Protein AF-A0A089HP34-F1 (afdb_monomer)

Radius of gyration: 15.96 Å; Cα contacts (8 Å, |Δi|>4): 53; chains: 1; bounding box: 34×33×35 Å

Organism: Paenibacillus durus (NCBI:txid44251)

Secondary structure (DSSP, 8-state):
-GGGT--------SS-TTSGGGGGGHHHHHHHHTTPPPPPPSS--EETTTTEE-----HHHHHHHHH---

Sequence (70 aa):
MKANEIIGVRLPVQFAFHSSLIDPIALEYTAFLKPRTLQSPKINMVSSLYGGKAVSLDYRYLWDVVRRRK

Foldseek 3Di:
DVVVVDDDDDDPDPDDWQDCVCVVCLVVQLVVQQVDDDDADPDFDQDPLVNGTDGDDGSVNVVCSGHPDD

Structure (mmCIF, N/CA/C/O backbone):
data_AF-A0A089HP34-F1
#
_entry.id   AF-A0A089HP34-F1
#
loop_
_atom_site.group_PDB
_atom_site.id
_atom_site.type_symbol
_atom_site.label_atom_id
_atom_site.label_alt_id
_atom_site.label_comp_id
_atom_site.label_asym_id
_atom_site.label_entity_id
_atom_site.label_seq_id
_atom_site.pdbx_PDB_ins_code
_atom_site.Cartn_x
_atom_site.Cartn_y
_atom_site.Cartn_z
_atom_site.occupancy
_atom_site.B_iso_or_equiv
_atom_site.auth_seq_id
_atom_site.auth_comp_id
_atom_site.auth_asym_id
_atom_site.auth_atom_id
_atom_site.pdbx_PDB_model_num
ATOM 1 N N . MET A 1 1 ? 12.719 -12.253 -17.913 1.00 62.66 1 MET A N 1
ATOM 2 C CA . MET A 1 1 ? 11.396 -12.811 -18.279 1.00 62.66 1 MET A CA 1
ATOM 3 C C . MET A 1 1 ? 11.419 -13.428 -19.666 1.00 62.66 1 MET A C 1
ATOM 5 O O . MET A 1 1 ? 11.464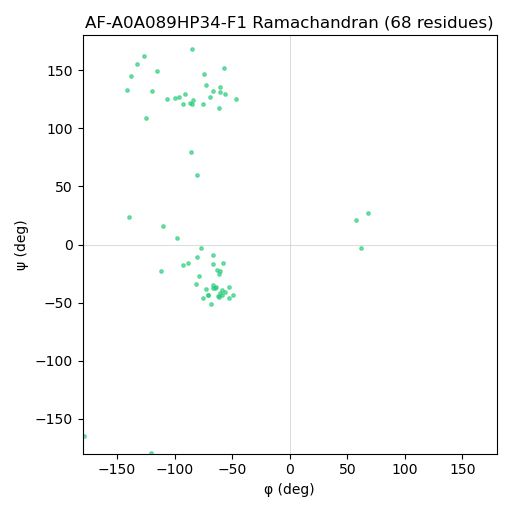 -14.643 -19.709 1.00 62.66 1 MET A O 1
ATOM 9 N N . LYS A 1 2 ? 11.520 -12.663 -20.768 1.00 67.56 2 LYS A N 1
ATOM 10 C CA . LYS A 1 2 ? 11.596 -13.255 -22.124 1.00 67.56 2 LYS A CA 1
ATOM 11 C C . LYS A 1 2 ? 12.779 -14.214 -22.330 1.00 67.56 2 LYS A C 1
ATOM 13 O O . LYS A 1 2 ? 12.593 -15.260 -22.926 1.00 67.56 2 LYS A O 1
ATOM 18 N N . ALA A 1 3 ? 13.950 -13.897 -21.771 1.00 78.56 3 ALA A N 1
ATOM 19 C CA . ALA A 1 3 ? 15.126 -14.777 -21.818 1.00 78.56 3 ALA A CA 1
ATOM 20 C C . ALA A 1 3 ? 14.965 -16.097 -21.031 1.00 78.56 3 ALA A C 1
ATOM 22 O O . ALA A 1 3 ? 15.721 -17.026 -21.265 1.00 78.56 3 ALA A O 1
ATOM 23 N N . ASN A 1 4 ? 13.977 -16.178 -20.130 1.00 88.00 4 ASN A N 1
ATOM 24 C CA . ASN A 1 4 ? 13.650 -17.388 -19.366 1.00 88.00 4 ASN A CA 1
ATOM 25 C C . ASN A 1 4 ? 12.300 -17.980 -19.816 1.00 88.00 4 ASN A C 1
ATOM 27 O O . ASN A 1 4 ? 11.682 -18.707 -19.050 1.00 88.00 4 ASN A O 1
ATOM 31 N N . GLU A 1 5 ? 11.784 -17.565 -20.981 1.00 90.69 5 GLU A N 1
ATOM 32 C CA . GLU A 1 5 ? 10.483 -17.993 -21.527 1.00 90.69 5 GLU A CA 1
ATOM 33 C C . GLU A 1 5 ? 9.272 -17.720 -20.609 1.00 90.69 5 GLU A C 1
ATOM 35 O O . GLU A 1 5 ? 8.195 -18.289 -20.763 1.00 90.69 5 GLU A O 1
ATOM 40 N N . ILE A 1 6 ? 9.409 -16.777 -19.669 1.00 93.31 6 ILE A N 1
ATOM 41 C CA . ILE A 1 6 ? 8.324 -16.364 -18.772 1.00 93.31 6 ILE A CA 1
ATOM 42 C C . ILE A 1 6 ? 7.501 -15.265 -19.450 1.00 93.31 6 ILE A C 1
ATOM 44 O O . ILE A 1 6 ? 8.027 -14.190 -19.770 1.00 93.31 6 ILE A O 1
ATOM 48 N N . ILE A 1 7 ? 6.198 -15.517 -19.611 1.00 93.38 7 ILE A N 1
ATOM 49 C CA . ILE A 1 7 ? 5.229 -14.552 -20.142 1.00 93.38 7 ILE A CA 1
ATOM 50 C C . ILE A 1 7 ? 5.071 -13.388 -19.159 1.00 93.38 7 ILE A C 1
ATOM 52 O O . ILE A 1 7 ? 4.868 -13.579 -17.962 1.00 93.38 7 ILE A O 1
ATOM 56 N N . GLY A 1 8 ? 5.134 -12.165 -19.681 1.00 92.25 8 GLY A N 1
ATOM 57 C CA . GLY A 1 8 ? 4.865 -10.945 -18.930 1.00 92.25 8 GLY A CA 1
ATOM 58 C C . GLY A 1 8 ? 4.040 -9.977 -19.767 1.00 92.25 8 GLY A C 1
ATOM 59 O O . GLY A 1 8 ? 4.217 -9.894 -20.983 1.00 92.25 8 GLY A O 1
ATOM 60 N N . VAL A 1 9 ? 3.151 -9.235 -19.111 1.00 93.56 9 VAL A N 1
ATOM 61 C CA . VAL A 1 9 ? 2.300 -8.218 -19.738 1.00 93.56 9 VAL A CA 1
ATOM 62 C C . VAL A 1 9 ? 2.596 -6.870 -19.096 1.00 93.56 9 VAL A C 1
ATOM 64 O O . VAL A 1 9 ? 2.638 -6.751 -17.872 1.00 93.56 9 VAL A O 1
ATOM 67 N N . ARG A 1 10 ? 2.800 -5.839 -19.923 1.00 95.19 10 ARG A N 1
ATOM 68 C CA . ARG A 1 10 ? 2.900 -4.462 -19.436 1.00 95.19 10 ARG A CA 1
ATOM 69 C C . ARG A 1 10 ? 1.501 -3.967 -19.0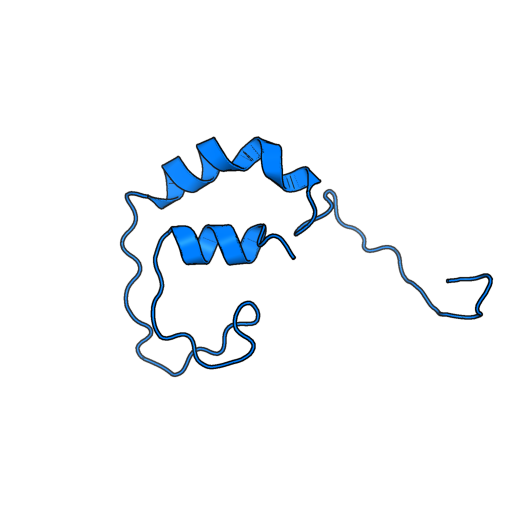89 1.00 95.19 10 ARG A C 1
ATOM 71 O O . ARG A 1 10 ? 0.637 -3.915 -19.959 1.00 95.19 10 ARG A O 1
ATOM 78 N N . LEU A 1 11 ? 1.296 -3.583 -17.834 1.00 97.19 11 LEU A N 1
ATOM 79 C CA . LEU A 1 11 ? 0.026 -3.011 -17.399 1.00 97.19 11 LEU A CA 1
ATOM 80 C C . LEU A 1 11 ? -0.134 -1.583 -17.956 1.00 97.19 11 LEU A C 1
ATOM 82 O O . LEU A 1 11 ? 0.832 -0.813 -17.909 1.00 97.19 11 LEU A O 1
ATOM 86 N N . PRO A 1 12 ? -1.324 -1.203 -18.458 1.00 97.38 12 PRO A N 1
ATOM 87 C CA . PRO A 1 12 ? -1.601 0.138 -18.971 1.00 97.38 12 PRO A CA 1
ATOM 88 C C . PRO A 1 12 ? -1.896 1.110 -17.816 1.00 97.38 12 PRO A C 1
ATOM 90 O O . PRO A 1 12 ? -2.982 1.669 -17.709 1.00 97.38 12 PRO A O 1
ATOM 93 N N . VAL A 1 13 ? -0.934 1.275 -16.909 1.00 96.81 13 VAL A N 1
ATOM 94 C CA . VAL A 1 13 ? -1.038 2.161 -15.742 1.00 96.81 13 VAL A CA 1
ATOM 95 C C . VAL A 1 13 ? -0.020 3.291 -15.832 1.00 96.81 13 VAL A C 1
ATOM 97 O O . VAL A 1 13 ? 1.066 3.120 -16.384 1.00 96.81 13 VAL A O 1
ATOM 100 N N . GLN A 1 14 ? -0.367 4.448 -15.270 1.00 97.25 14 GLN A N 1
ATOM 101 C CA . GLN A 1 14 ? 0.475 5.646 -15.331 1.00 97.25 14 GLN A CA 1
ATOM 102 C C . GLN A 1 14 ? 1.639 5.619 -14.327 1.00 97.25 14 GLN A C 1
ATOM 104 O O . GLN A 1 14 ? 2.673 6.236 -14.569 1.00 97.25 14 GLN A O 1
ATOM 109 N N . PHE A 1 15 ? 1.491 4.897 -13.212 1.00 95.94 15 PHE A N 1
ATOM 110 C CA . PHE A 1 15 ? 2.459 4.882 -12.115 1.00 95.94 15 PHE A CA 1
ATOM 111 C C . PHE A 1 15 ? 2.788 3.460 -11.657 1.00 95.94 15 PHE A C 1
ATOM 113 O O . PHE A 1 15 ? 1.981 2.539 -11.791 1.00 95.94 15 PHE A O 1
ATOM 120 N N . ALA A 1 16 ? 3.968 3.292 -11.058 1.00 95.75 16 ALA A N 1
ATOM 121 C CA . ALA A 1 16 ? 4.371 2.048 -10.411 1.00 95.75 16 ALA A CA 1
ATOM 122 C C . ALA A 1 16 ? 3.862 2.012 -8.960 1.00 95.75 16 ALA A C 1
ATOM 124 O O . ALA A 1 16 ? 4.599 2.301 -8.013 1.00 95.75 16 ALA A O 1
ATOM 125 N N . PHE A 1 17 ? 2.584 1.678 -8.786 1.00 95.25 17 PHE A N 1
ATOM 126 C CA . PHE A 1 17 ? 1.977 1.510 -7.463 1.00 95.25 17 PHE A CA 1
ATOM 127 C C . PHE A 1 17 ? 2.729 0.464 -6.621 1.00 95.25 17 PHE A C 1
ATOM 129 O O . PHE A 1 17 ? 3.366 -0.440 -7.162 1.00 95.25 17 PHE A O 1
ATOM 136 N N . HIS A 1 18 ? 2.687 0.607 -5.293 1.00 95.25 18 HIS A N 1
ATOM 137 C CA . HIS A 1 18 ? 3.413 -0.223 -4.314 1.00 95.25 18 HIS A CA 1
ATOM 138 C C . HIS A 1 18 ? 4.950 -0.200 -4.394 1.00 95.25 18 HIS A C 1
ATOM 140 O O . HIS A 1 18 ? 5.616 -0.808 -3.555 1.00 95.25 18 HIS A O 1
ATOM 146 N N . SER A 1 19 ? 5.536 0.509 -5.361 1.00 95.62 19 SER A N 1
ATOM 147 C CA . SER A 1 19 ? 6.987 0.667 -5.474 1.00 95.62 19 SER A CA 1
ATOM 148 C C . SER A 1 19 ? 7.510 1.818 -4.611 1.00 95.62 19 SER A C 1
ATOM 150 O O . SER A 1 19 ? 6.746 2.668 -4.155 1.00 95.62 19 SER A O 1
ATOM 152 N N . SER A 1 20 ? 8.833 1.903 -4.454 1.00 96.31 20 SER A N 1
ATOM 153 C CA . SER A 1 20 ? 9.498 3.056 -3.829 1.00 96.31 20 SER A CA 1
ATOM 154 C C . SER A 1 20 ? 9.215 4.393 -4.510 1.00 96.31 20 SER A C 1
ATOM 156 O O . SER A 1 20 ? 9.378 5.431 -3.879 1.00 96.31 20 SER A O 1
ATOM 158 N N . LEU A 1 21 ? 8.698 4.401 -5.743 1.00 96.25 21 LEU A N 1
ATOM 159 C CA . LEU A 1 21 ? 8.272 5.635 -6.408 1.00 96.25 21 LEU 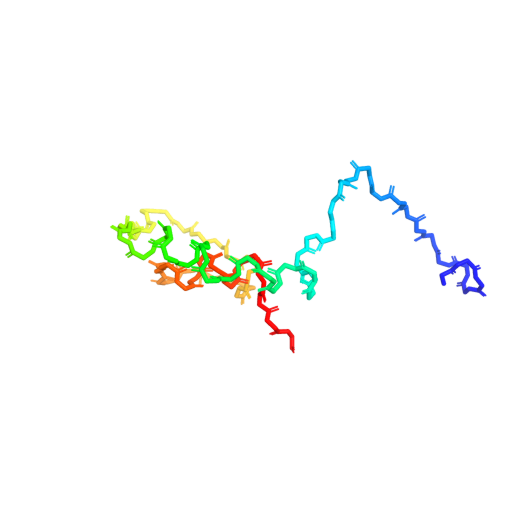A CA 1
ATOM 160 C C . LEU A 1 21 ? 7.063 6.306 -5.733 1.00 96.25 21 LEU A C 1
ATOM 162 O O . LEU A 1 21 ? 6.737 7.435 -6.080 1.00 96.25 21 LEU A O 1
ATOM 166 N N . ILE A 1 22 ? 6.422 5.649 -4.762 1.00 96.69 22 ILE A N 1
ATOM 167 C CA . ILE A 1 22 ? 5.374 6.245 -3.923 1.00 96.69 22 ILE A CA 1
ATOM 168 C C . ILE A 1 22 ? 5.939 6.948 -2.673 1.00 96.69 22 ILE A C 1
ATOM 170 O O . ILE A 1 22 ? 5.245 7.757 -2.063 1.00 96.69 22 ILE A O 1
ATOM 174 N N . ASP A 1 23 ? 7.194 6.699 -2.287 1.00 96.06 23 ASP A N 1
ATOM 175 C CA . ASP A 1 23 ? 7.794 7.325 -1.097 1.00 96.06 23 ASP A CA 1
ATOM 176 C C . ASP A 1 23 ? 7.689 8.868 -1.066 1.00 96.06 23 ASP A C 1
ATOM 178 O O . ASP A 1 23 ? 7.436 9.399 0.018 1.00 96.06 23 ASP A O 1
ATOM 182 N N . PRO A 1 24 ? 7.793 9.604 -2.196 1.00 97.19 24 PRO A N 1
ATOM 183 C CA . PRO A 1 24 ? 7.701 11.064 -2.188 1.00 97.19 24 PRO A CA 1
ATOM 184 C C . PRO A 1 24 ? 6.380 11.649 -1.673 1.00 97.19 24 PRO A C 1
ATOM 186 O O . PRO A 1 24 ? 6.390 12.794 -1.249 1.00 97.19 24 PRO A O 1
ATOM 189 N N . ILE A 1 25 ? 5.267 10.902 -1.695 1.00 96.25 25 ILE A N 1
ATOM 190 C CA . ILE A 1 25 ? 3.949 11.405 -1.248 1.00 96.25 25 ILE A CA 1
ATOM 191 C C . ILE A 1 25 ? 3.597 10.998 0.190 1.00 96.25 25 ILE A C 1
ATOM 193 O O . ILE A 1 25 ? 2.460 11.180 0.633 1.00 96.25 25 ILE A O 1
ATOM 197 N N . ALA A 1 26 ? 4.529 10.363 0.910 1.00 95.56 26 ALA A N 1
ATOM 198 C CA . ALA A 1 26 ? 4.255 9.772 2.216 1.00 95.56 26 ALA A CA 1
ATOM 199 C C . ALA A 1 26 ? 3.739 10.803 3.225 1.00 95.56 26 ALA A C 1
ATOM 201 O O . ALA A 1 26 ? 2.780 10.536 3.956 1.00 95.56 26 ALA A O 1
ATOM 202 N N . LEU A 1 27 ? 4.360 11.982 3.263 1.00 97.44 27 LEU A N 1
ATOM 203 C CA . LEU A 1 27 ? 4.042 13.015 4.241 1.00 97.44 27 LEU A CA 1
ATOM 204 C C . LEU A 1 27 ? 2.649 13.600 3.989 1.00 97.44 27 LEU A C 1
ATOM 206 O O . LEU A 1 27 ? 1.813 13.620 4.890 1.00 97.44 27 LEU A O 1
ATOM 210 N N . GLU A 1 28 ? 2.380 14.018 2.757 1.00 98.12 28 GLU A N 1
ATOM 211 C CA . GLU A 1 28 ? 1.118 14.626 2.344 1.00 98.12 28 GLU A CA 1
ATOM 212 C C . GLU A 1 28 ? -0.042 13.643 2.509 1.00 98.12 28 GLU A C 1
ATOM 214 O O . GLU A 1 28 ? -1.097 13.990 3.046 1.00 98.12 28 GLU A O 1
ATOM 219 N N . TYR A 1 29 ? 0.156 12.391 2.095 1.00 96.81 29 TYR A N 1
ATOM 220 C CA . TYR A 1 29 ? -0.898 11.389 2.151 1.00 96.81 29 TYR A CA 1
ATOM 221 C C . TYR A 1 29 ? -1.205 10.953 3.587 1.00 96.81 29 TYR A C 1
ATOM 223 O O . TYR A 1 29 ? -2.370 10.885 3.979 1.00 96.81 29 TYR A O 1
ATOM 231 N N . THR A 1 30 ? -0.185 10.714 4.418 1.00 96.19 30 THR A N 1
ATOM 232 C CA . THR A 1 30 ? -0.415 10.373 5.832 1.00 96.19 30 THR A CA 1
ATOM 233 C C . THR A 1 30 ? -1.045 11.531 6.601 1.00 96.19 30 THR A C 1
ATOM 235 O O . THR A 1 30 ? -1.950 11.291 7.403 1.00 96.19 30 THR A O 1
ATOM 238 N N . ALA A 1 31 ? -0.659 12.780 6.318 1.00 97.81 31 ALA A N 1
ATOM 239 C CA . ALA A 1 31 ? -1.299 13.965 6.887 1.00 97.81 31 ALA A CA 1
ATOM 240 C C . ALA A 1 31 ? -2.787 14.055 6.510 1.00 97.81 31 ALA A C 1
ATOM 242 O O . ALA A 1 31 ? -3.623 14.322 7.373 1.00 97.81 31 ALA A O 1
ATOM 243 N N . PHE A 1 32 ? -3.132 13.757 5.254 1.00 97.31 32 PHE A N 1
ATOM 244 C CA . PHE A 1 32 ? -4.520 13.695 4.786 1.00 97.31 32 PHE A CA 1
ATOM 245 C C . PHE A 1 32 ? -5.346 12.592 5.470 1.00 97.31 32 PHE A C 1
ATOM 247 O O . PHE A 1 32 ? -6.543 12.769 5.720 1.00 97.31 32 PHE A O 1
ATOM 254 N N . LEU A 1 33 ? -4.735 11.441 5.764 1.00 96.06 33 LEU A N 1
ATOM 255 C CA . LEU A 1 33 ? -5.423 10.306 6.381 1.00 96.06 33 LEU A CA 1
ATOM 256 C C . LEU A 1 33 ? -5.575 10.444 7.900 1.00 96.06 33 LEU A C 1
ATOM 258 O O . LEU A 1 33 ? -6.584 10.009 8.450 1.00 96.06 33 LEU A O 1
ATOM 262 N N . LYS A 1 34 ? -4.598 11.052 8.580 1.00 96.50 34 LYS A N 1
ATOM 263 C CA . LYS A 1 34 ? -4.528 11.154 10.045 1.00 96.50 34 LYS A CA 1
ATOM 264 C C . LYS A 1 34 ? -5.812 11.650 10.739 1.00 96.50 34 LYS A C 1
ATOM 266 O O . LYS A 1 34 ? -6.157 11.058 11.759 1.00 96.50 34 LYS A O 1
ATOM 271 N N . PRO A 1 35 ? -6.539 12.681 10.258 1.00 96.81 35 PRO A N 1
ATOM 272 C CA . PRO A 1 35 ? -7.755 13.149 10.931 1.00 96.81 35 PRO A CA 1
ATOM 273 C C . PRO A 1 35 ? -8.983 12.254 10.694 1.00 96.81 35 PRO A C 1
ATOM 275 O O . PRO A 1 35 ? -10.057 12.540 11.217 1.00 96.81 35 PRO A O 1
ATOM 278 N N . ARG A 1 36 ? -8.876 11.196 9.882 1.00 94.44 36 ARG A N 1
ATOM 279 C CA . ARG A 1 36 ? -10.010 10.343 9.518 1.00 94.44 36 ARG A CA 1
ATOM 280 C C . ARG A 1 36 ? -10.149 9.185 10.497 1.00 94.44 36 ARG A C 1
ATOM 282 O O . ARG A 1 36 ? -9.209 8.429 10.723 1.00 94.44 36 ARG A O 1
ATOM 289 N N . THR A 1 37 ? -11.355 8.996 11.018 1.00 91.31 37 THR A N 1
ATOM 290 C CA . THR A 1 37 ? -11.696 7.812 11.809 1.00 91.31 37 THR A CA 1
ATOM 291 C C . THR A 1 37 ? -12.098 6.670 10.884 1.00 91.31 37 THR A C 1
ATOM 293 O O . THR A 1 37 ? -13.064 6.786 10.130 1.00 91.31 37 THR A O 1
ATOM 296 N N . LEU A 1 38 ? -11.381 5.550 10.962 1.00 90.75 38 LEU A N 1
ATOM 297 C CA . LEU A 1 38 ? -11.779 4.306 10.311 1.00 90.75 38 LEU A CA 1
ATOM 298 C C . LEU A 1 38 ? -12.594 3.471 11.293 1.00 90.75 38 LEU A C 1
ATOM 300 O O . LEU A 1 38 ? -12.131 3.133 12.381 1.00 90.75 38 LEU A O 1
ATOM 304 N N . GLN A 1 39 ? -13.833 3.162 10.919 1.00 90.88 39 GLN A N 1
ATOM 305 C CA . GLN A 1 39 ? -14.678 2.288 11.721 1.00 90.88 39 GLN A CA 1
ATOM 306 C C . GLN A 1 39 ? -14.219 0.838 11.585 1.00 90.88 39 GLN A C 1
ATOM 308 O O . GLN A 1 39 ? -13.768 0.405 10.523 1.00 90.88 39 GLN A O 1
ATOM 313 N N . SER A 1 40 ? -14.376 0.073 12.665 1.00 90.25 40 SER A N 1
ATOM 314 C CA . SER A 1 40 ? -14.126 -1.365 12.619 1.00 90.25 40 SER A CA 1
ATOM 315 C C . SER A 1 40 ? -15.070 -2.036 11.611 1.00 90.25 40 SER A C 1
ATOM 317 O O . SER A 1 40 ? -16.268 -1.723 11.608 1.00 90.25 40 SER A O 1
ATOM 319 N N . PRO A 1 41 ? -14.572 -2.959 10.765 1.00 91.19 41 PRO A N 1
ATOM 320 C CA . PRO A 1 41 ? -15.420 -3.702 9.843 1.00 91.19 41 PRO A CA 1
ATOM 321 C C . PRO A 1 41 ? -16.532 -4.444 10.591 1.00 91.19 41 PRO A C 1
ATOM 323 O O . PRO A 1 41 ? -16.268 -5.181 11.538 1.00 91.19 41 PRO A O 1
ATOM 326 N N . LYS A 1 42 ? -17.782 -4.276 10.147 1.00 92.31 42 LYS A N 1
ATOM 327 C CA . LYS A 1 42 ? -18.946 -5.004 10.695 1.00 92.31 42 LYS A CA 1
ATOM 328 C C . LYS A 1 42 ? -19.089 -6.420 10.127 1.00 92.31 42 LYS A C 1
ATOM 330 O O . LYS A 1 42 ? -19.889 -7.207 10.619 1.00 92.31 42 LYS A O 1
ATOM 335 N N . ILE A 1 43 ? -18.321 -6.724 9.085 1.00 92.19 43 ILE A N 1
ATOM 336 C CA . ILE A 1 43 ? -18.222 -8.033 8.440 1.00 92.19 43 ILE A CA 1
ATOM 337 C C . ILE A 1 43 ? -16.754 -8.453 8.381 1.00 92.19 43 ILE A C 1
ATOM 339 O O . ILE A 1 43 ? -15.855 -7.619 8.507 1.00 92.19 43 ILE A O 1
ATOM 343 N N . ASN A 1 44 ? -16.502 -9.744 8.170 1.00 93.00 44 ASN A N 1
ATOM 344 C CA . ASN A 1 44 ? -15.139 -10.247 8.038 1.00 93.00 44 ASN A CA 1
ATOM 345 C C . ASN A 1 44 ? -14.443 -9.608 6.827 1.00 93.00 44 ASN A C 1
ATOM 347 O O . ASN A 1 44 ? -14.856 -9.809 5.689 1.00 93.00 44 ASN A O 1
ATOM 351 N N . MET A 1 45 ? -13.365 -8.868 7.089 1.00 94.44 45 MET A N 1
ATOM 352 C C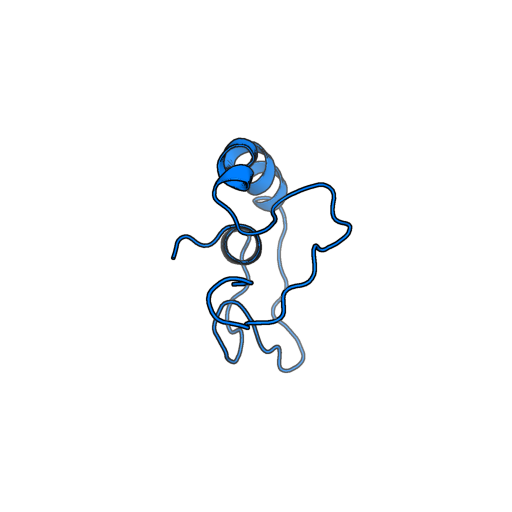A . MET A 1 45 ? -12.509 -8.282 6.063 1.00 94.44 45 MET A CA 1
ATOM 353 C C . MET A 1 45 ? -11.190 -9.051 5.998 1.00 94.44 45 MET A C 1
ATOM 355 O O . MET A 1 45 ? -10.498 -9.179 7.009 1.00 94.44 45 MET A O 1
ATOM 359 N N . VAL A 1 46 ? -10.831 -9.542 4.812 1.00 95.19 46 VAL A N 1
ATOM 360 C CA . VAL A 1 46 ? -9.514 -10.133 4.541 1.00 95.19 46 VAL A CA 1
ATOM 361 C C . VAL A 1 46 ? -8.629 -9.058 3.923 1.00 95.19 46 VAL A C 1
ATOM 363 O O . VAL A 1 46 ? -9.017 -8.411 2.954 1.00 95.19 46 VAL A O 1
ATOM 366 N N . SER A 1 47 ? -7.450 -8.842 4.496 1.00 94.38 47 SER A N 1
ATOM 367 C CA . SER A 1 47 ? -6.486 -7.864 4.008 1.00 94.38 47 SER A CA 1
ATOM 368 C C . SER A 1 47 ? -5.404 -8.538 3.177 1.00 94.38 47 SER A C 1
ATOM 370 O O . SER A 1 47 ? -4.693 -9.409 3.679 1.00 94.38 47 SER A O 1
ATOM 372 N N . SER A 1 48 ? -5.200 -8.065 1.946 1.00 93.88 48 SER A N 1
ATOM 373 C CA . SER A 1 48 ? -4.047 -8.446 1.117 1.00 93.88 48 SER A CA 1
ATOM 374 C C . SER A 1 48 ? -2.712 -8.013 1.731 1.00 93.88 48 SER A C 1
ATOM 376 O O . SER A 1 48 ? -1.679 -8.594 1.420 1.00 93.88 48 SER A O 1
ATOM 378 N N . LEU A 1 49 ? -2.727 -7.013 2.622 1.00 93.94 49 LEU A N 1
ATOM 379 C CA . LEU A 1 49 ? -1.544 -6.578 3.359 1.00 93.94 49 LEU A CA 1
ATOM 380 C C . LEU A 1 49 ? -1.124 -7.619 4.398 1.00 93.94 49 LEU A C 1
ATOM 382 O O . LEU A 1 49 ? 0.062 -7.894 4.558 1.00 93.94 49 LEU A O 1
ATOM 386 N N . 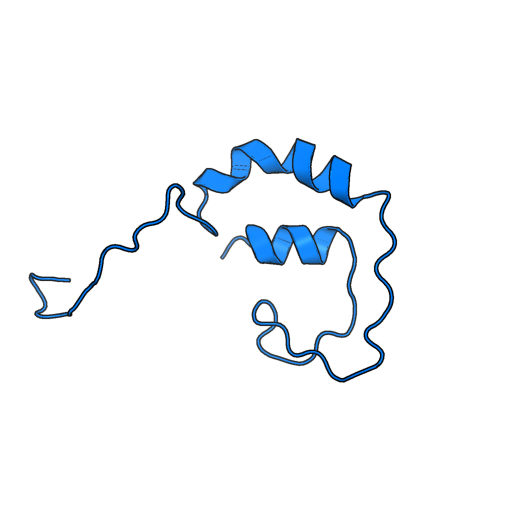TYR A 1 50 ? -2.093 -8.171 5.126 1.00 91.38 50 TYR A N 1
ATOM 387 C CA . TYR A 1 50 ? -1.839 -9.122 6.208 1.00 91.38 50 TYR A CA 1
ATOM 388 C C . TYR A 1 50 ? -1.876 -10.583 5.753 1.00 91.38 50 TYR A C 1
ATOM 390 O O . TYR A 1 50 ? -1.384 -11.442 6.473 1.00 91.38 50 TYR A O 1
ATOM 398 N N . GLY A 1 51 ? -2.458 -10.873 4.585 1.00 93.00 51 GLY A N 1
ATOM 399 C CA . GLY A 1 51 ? -2.703 -12.244 4.134 1.00 93.00 51 GLY A CA 1
ATOM 400 C C . GLY A 1 51 ? -3.755 -12.971 4.981 1.00 93.00 51 GLY A C 1
ATOM 401 O O . GLY A 1 51 ? -3.701 -14.188 5.116 1.00 93.00 51 GLY A O 1
ATOM 402 N N . GLY A 1 52 ? -4.690 -12.238 5.595 1.00 92.38 52 GLY A N 1
ATOM 403 C CA . GLY A 1 52 ? -5.638 -12.790 6.565 1.00 92.38 52 GLY A CA 1
ATOM 404 C C . GLY A 1 52 ? -6.628 -11.756 7.100 1.00 92.38 52 GLY A C 1
ATOM 405 O O . GLY A 1 52 ? -6.788 -10.679 6.521 1.00 92.38 52 GLY A O 1
ATOM 406 N N . LYS A 1 53 ? -7.317 -12.079 8.203 1.00 92.50 53 LYS A N 1
ATOM 407 C CA . LYS A 1 53 ? -8.332 -11.197 8.803 1.00 92.50 53 LYS A CA 1
ATOM 408 C C . LYS A 1 53 ? -7.719 -9.860 9.231 1.00 92.50 53 LYS A C 1
ATOM 410 O O . LYS A 1 53 ? -6.721 -9.824 9.945 1.00 92.50 53 LYS A O 1
ATOM 415 N N . ALA A 1 54 ? -8.356 -8.762 8.844 1.00 89.94 54 ALA A N 1
ATOM 416 C CA . ALA A 1 54 ? -8.019 -7.436 9.332 1.00 89.94 54 ALA A CA 1
ATOM 417 C C . ALA A 1 54 ? -8.729 -7.174 10.666 1.00 89.94 54 ALA A C 1
ATOM 419 O O . ALA A 1 54 ? -9.952 -7.290 10.755 1.00 89.94 54 ALA A O 1
ATOM 420 N N . VAL A 1 55 ? -7.958 -6.842 11.702 1.00 77.62 55 VAL A N 1
ATOM 421 C CA . VAL A 1 55 ? -8.473 -6.651 13.072 1.00 77.62 55 VAL A CA 1
ATOM 422 C C . VAL A 1 55 ? -8.413 -5.201 13.550 1.00 77.62 55 VAL A C 1
ATOM 424 O O . VAL A 1 55 ? -9.189 -4.822 14.417 1.00 77.62 55 VAL A O 1
ATOM 427 N N . SER A 1 56 ? -7.537 -4.381 12.967 1.00 81.19 56 SER A N 1
ATOM 428 C CA . SER A 1 56 ? -7.411 -2.956 13.272 1.00 81.19 56 SER A CA 1
ATOM 429 C C . SER A 1 56 ? -7.137 -2.186 11.989 1.00 81.19 56 SER A C 1
ATOM 431 O O . SER A 1 56 ? -6.298 -2.601 11.190 1.00 81.19 56 SER A O 1
ATOM 433 N N . LEU A 1 57 ? -7.866 -1.088 11.796 1.00 90.44 57 LEU A N 1
ATOM 434 C CA . LEU A 1 57 ? -7.717 -0.181 10.667 1.00 90.44 57 LEU A CA 1
ATOM 435 C C . LEU A 1 57 ? -7.482 1.210 11.236 1.00 90.44 57 LEU A C 1
ATOM 437 O O . LEU A 1 57 ? -8.390 1.816 11.795 1.00 90.44 57 LEU A O 1
ATOM 441 N N . ASP A 1 58 ? -6.266 1.717 11.098 1.00 93.06 58 ASP A N 1
ATOM 442 C CA . ASP A 1 58 ? -5.955 3.117 11.352 1.00 93.06 58 ASP A CA 1
ATOM 443 C C . ASP A 1 58 ? -5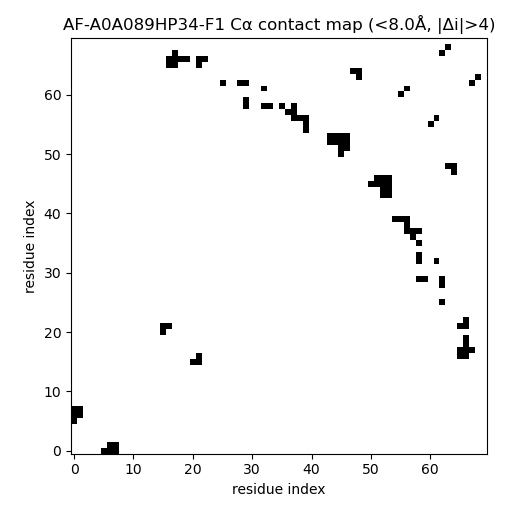.388 3.763 10.079 1.00 93.06 58 ASP A C 1
ATOM 445 O O . ASP A 1 58 ? -5.276 3.138 9.022 1.00 93.06 58 ASP A O 1
ATOM 449 N N . TYR A 1 59 ? -5.041 5.044 10.148 1.00 94.25 59 TYR A N 1
ATOM 450 C CA . TYR A 1 59 ? -4.479 5.737 8.990 1.00 94.25 59 TYR A CA 1
ATOM 451 C C . TYR A 1 59 ? -3.151 5.117 8.505 1.00 94.25 59 TYR A C 1
ATOM 453 O O . TYR A 1 59 ? -2.825 5.233 7.324 1.00 94.25 59 TYR A O 1
ATOM 461 N N . ARG A 1 60 ? -2.397 4.439 9.385 1.00 92.81 60 ARG A N 1
ATOM 462 C CA . ARG A 1 60 ? -1.143 3.759 9.027 1.00 92.81 60 ARG A CA 1
ATOM 463 C C . ARG A 1 60 ? -1.429 2.507 8.217 1.00 92.81 60 ARG A C 1
ATOM 465 O O . ARG A 1 60 ? -0.749 2.283 7.227 1.00 92.81 60 ARG A O 1
ATOM 472 N N . TYR A 1 61 ? -2.487 1.768 8.554 1.00 94.31 61 TYR A N 1
ATOM 473 C CA . TYR A 1 61 ? -2.946 0.649 7.730 1.00 94.31 61 TYR A CA 1
ATOM 474 C C . TYR A 1 61 ? -3.162 1.072 6.270 1.00 94.31 61 TYR A C 1
ATOM 476 O O . TYR A 1 61 ? -2.697 0.394 5.356 1.00 94.31 61 TYR A O 1
ATOM 484 N N . LEU A 1 62 ? -3.823 2.211 6.034 1.00 94.69 62 LEU A N 1
ATOM 485 C CA . LEU A 1 62 ? -4.054 2.704 4.672 1.00 94.69 62 LEU A CA 1
ATOM 486 C C . LEU A 1 62 ? -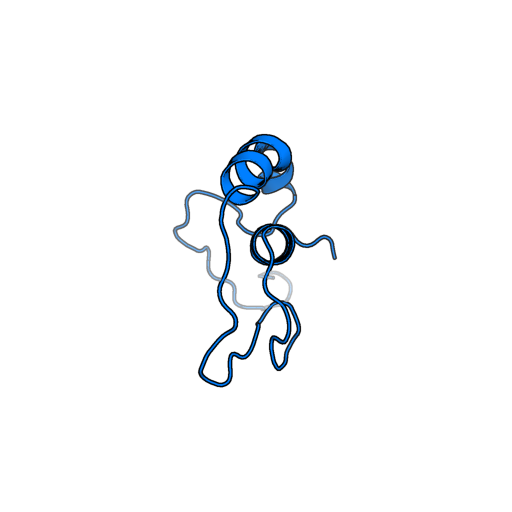2.756 3.116 3.966 1.00 94.69 62 LEU A C 1
ATOM 488 O O . LEU A 1 62 ? -2.606 2.837 2.778 1.00 94.69 62 LEU A O 1
ATOM 492 N N . TRP A 1 63 ? -1.800 3.716 4.679 1.00 95.50 63 TRP A N 1
ATOM 493 C CA . TRP A 1 63 ? -0.465 3.967 4.128 1.00 95.50 63 TRP A CA 1
ATOM 494 C C . TRP A 1 63 ? 0.258 2.667 3.756 1.00 95.50 63 TRP A C 1
ATOM 496 O O . TRP A 1 63 ? 0.797 2.549 2.655 1.00 95.50 63 TRP A O 1
ATOM 506 N N . ASP A 1 64 ? 0.216 1.663 4.626 1.00 95.19 64 ASP A N 1
ATOM 507 C CA . ASP A 1 64 ? 0.898 0.391 4.408 1.00 95.19 64 ASP A CA 1
ATOM 508 C C . ASP A 1 64 ? 0.287 -0.394 3.240 1.00 95.19 64 ASP A C 1
ATOM 510 O O . ASP A 1 64 ? 1.019 -1.010 2.465 1.00 95.19 64 ASP A O 1
ATOM 514 N N . VAL A 1 65 ? -1.033 -0.323 3.036 1.00 95.19 65 VAL A N 1
ATOM 515 C CA . VAL A 1 65 ? -1.678 -0.871 1.829 1.00 95.19 65 VAL A CA 1
ATOM 516 C C . VAL A 1 65 ? -1.069 -0.266 0.565 1.00 95.19 65 VAL A C 1
ATOM 518 O O . VAL A 1 65 ? -0.817 -0.981 -0.404 1.00 95.19 65 VAL A O 1
ATOM 521 N N . VAL A 1 66 ? -0.798 1.039 0.571 1.00 95.62 66 VAL A N 1
ATOM 522 C CA . VAL A 1 66 ? -0.229 1.726 -0.587 1.00 95.62 66 VAL A CA 1
ATOM 523 C C . VAL A 1 66 ? 1.260 1.414 -0.745 1.00 95.62 66 VAL A C 1
ATOM 525 O O . VAL A 1 66 ? 1.687 1.129 -1.862 1.00 95.62 66 VAL A O 1
ATOM 528 N N . ARG A 1 67 ? 2.061 1.465 0.328 1.00 94.75 67 ARG A N 1
ATOM 529 C CA . ARG A 1 67 ? 3.529 1.540 0.222 1.00 94.75 67 ARG A CA 1
ATOM 530 C C . ARG A 1 67 ? 4.316 0.701 1.238 1.00 94.75 67 ARG A C 1
ATOM 532 O O . ARG A 1 67 ? 5.493 0.979 1.468 1.00 94.75 67 ARG A O 1
ATOM 539 N N . ARG A 1 68 ? 3.754 -0.369 1.809 1.00 87.94 68 ARG A N 1
ATOM 540 C CA . ARG A 1 68 ? 4.505 -1.234 2.741 1.00 87.94 68 ARG A CA 1
ATOM 541 C C . ARG A 1 68 ? 5.887 -1.590 2.190 1.00 87.94 68 ARG A C 1
ATOM 543 O O . ARG A 1 68 ? 6.033 -2.093 1.074 1.00 87.94 68 ARG A O 1
ATOM 550 N N . ARG A 1 69 ? 6.916 -1.293 2.984 1.00 78.75 69 ARG A N 1
ATOM 551 C CA . ARG A 1 69 ? 8.279 -1.730 2.6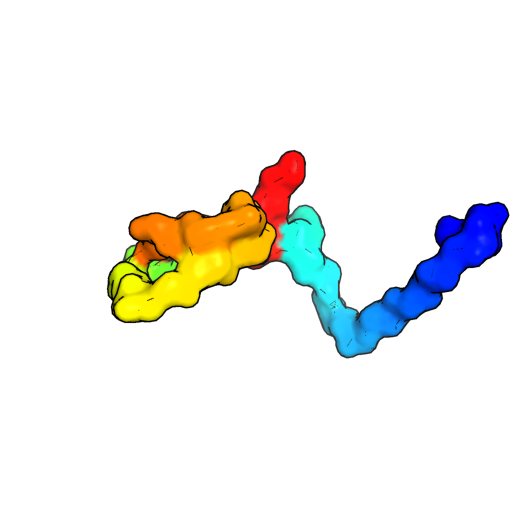89 1.00 78.75 69 ARG A CA 1
ATOM 552 C C . ARG A 1 69 ? 8.319 -3.246 2.878 1.00 78.75 69 ARG A C 1
ATOM 554 O O . ARG A 1 69 ? 7.837 -3.745 3.895 1.00 78.75 69 ARG A O 1
ATOM 561 N N . LYS A 1 70 ? 8.788 -3.951 1.851 1.00 60.53 70 LYS A N 1
ATOM 562 C CA . LYS A 1 70 ? 9.180 -5.352 1.992 1.00 60.53 70 LYS A CA 1
ATOM 563 C C . LYS A 1 70 ? 10.472 -5.431 2.787 1.00 60.53 70 LYS A C 1
ATOM 565 O O . LYS A 1 70 ? 11.280 -4.485 2.641 1.00 60.53 70 LYS A O 1
#

pLDDT: mean 92.12, std 7.4, range [60.53, 98.12]

InterPro domains:
  IPR001227 Acyl transferase domain superfamily [G3DSA:3.40.366.10] (1-69)
  IPR016035 Acyl transferase/acyl hydrolase/lysophospholipase [SSF52151] (11-67)

Nearest PDB structures (foldseek):
  8avz-assembly2_B  TM=9.000E-01  e=1.064E-03  Bacillus subtilis subsp. subtilis str. 168
  6iyo-assembly1_A  TM=9.559E-01  e=7.156E-03  Streptomyces albus subsp. albus
  6iyo-assembly1_B  TM=9.562E-01  e=1.019E-02  Streptomyces albus subsp. albus
  6iyr-assembly1_A  TM=9.277E-01  e=5.544E-02  Streptomyces albus subsp. albus
  6l3n-assembly2_B  TM=8.726E-01  e=5.167E-02  Actinosynnema pretiosum subsp. auranticum

Mean predicted aligned error: 4.31 Å

Solvent-accessible surface area (backbone atoms only — not comparable to full-atom values): 4729 Å² total; per-residue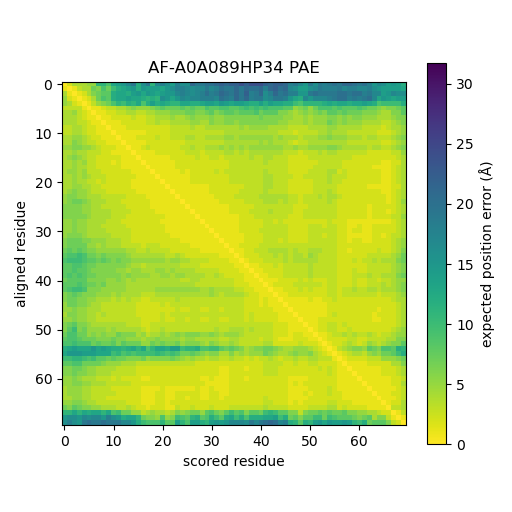 (Å²): 85,74,93,71,73,41,88,82,78,88,73,99,62,96,68,66,78,59,38,78,83,52,59,88,49,48,66,65,51,48,60,69,34,60,86,52,85,61,76,80,75,93,57,96,45,73,30,86,80,74,75,37,78,60,88,78,60,52,46,62,50,58,49,41,67,49,51,52,81,128